Protein AF-A0A7D5TP53-F1 (afdb_monomer)

Organism: NCBI:txid869889

Structure (mmCIF, N/CA/C/O backbone):
data_AF-A0A7D5TP53-F1
#
_entry.id   AF-A0A7D5TP53-F1
#
loop_
_atom_site.group_PDB
_atom_site.id
_atom_site.type_symbol
_atom_site.label_atom_id
_atom_site.label_alt_id
_atom_site.label_comp_id
_atom_site.label_asym_id
_atom_site.label_entity_id
_atom_site.label_seq_id
_atom_site.pdbx_PDB_ins_code
_atom_site.Cartn_x
_atom_site.Cartn_y
_atom_site.Cartn_z
_atom_site.occupancy
_atom_site.B_iso_or_equiv
_atom_site.auth_seq_id
_atom_site.auth_comp_id
_atom_site.auth_asym_id
_atom_site.auth_atom_id
_atom_site.pdbx_PDB_model_num
ATOM 1 N N . MET A 1 1 ? 7.558 -11.720 -27.224 1.00 46.50 1 MET A N 1
ATOM 2 C CA . MET A 1 1 ? 7.543 -11.187 -25.844 1.00 46.50 1 MET A CA 1
ATOM 3 C C . MET A 1 1 ? 6.302 -10.328 -25.683 1.00 46.50 1 MET A C 1
ATOM 5 O O . MET A 1 1 ? 6.005 -9.604 -26.629 1.00 46.50 1 MET A O 1
ATOM 9 N N . PRO A 1 2 ? 5.545 -10.432 -24.577 1.00 51.59 2 PRO A N 1
ATOM 10 C CA . PRO A 1 2 ? 4.416 -9.538 -24.347 1.00 51.59 2 PRO A CA 1
ATOM 11 C C . PRO A 1 2 ? 4.926 -8.094 -24.283 1.00 51.59 2 PRO A C 1
ATOM 13 O O . PRO A 1 2 ? 5.892 -7.794 -23.584 1.00 51.59 2 PRO A O 1
ATOM 16 N N . SER A 1 3 ? 4.316 -7.222 -25.076 1.00 60.84 3 SER A N 1
ATOM 17 C CA . SER A 1 3 ? 4.648 -5.805 -25.156 1.00 60.84 3 SER A CA 1
ATOM 18 C C . SER A 1 3 ? 4.187 -5.104 -23.882 1.00 60.84 3 SER A C 1
ATOM 20 O O . SER A 1 3 ? 2.993 -5.042 -23.592 1.00 60.84 3 SER A O 1
A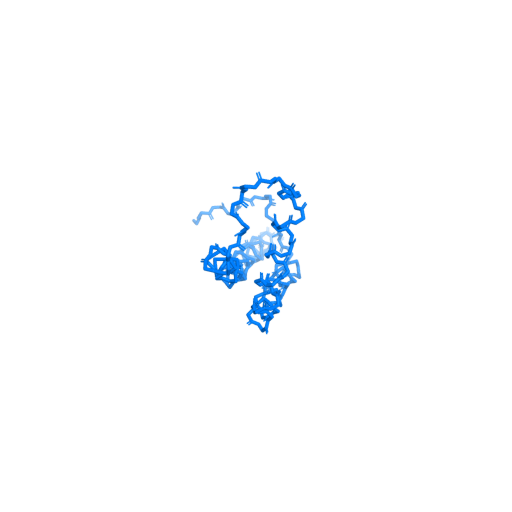TOM 22 N N . ILE A 1 4 ? 5.140 -4.573 -23.116 1.00 65.19 4 ILE A N 1
ATOM 23 C CA . ILE A 1 4 ? 4.839 -3.734 -21.955 1.00 65.19 4 ILE A CA 1
ATOM 24 C C . ILE A 1 4 ? 4.112 -2.475 -22.461 1.00 65.19 4 ILE A C 1
ATOM 26 O O . ILE A 1 4 ? 4.566 -1.854 -23.429 1.00 65.19 4 ILE A O 1
ATOM 30 N N . PRO A 1 5 ? 2.954 -2.115 -21.885 1.00 71.00 5 PRO A N 1
ATOM 31 C CA . PRO A 1 5 ? 2.172 -0.983 -22.364 1.00 71.00 5 PRO A CA 1
ATOM 32 C C . PRO A 1 5 ? 2.922 0.343 -22.150 1.00 71.00 5 PRO A C 1
ATOM 34 O O . PRO A 1 5 ? 3.441 0.600 -21.068 1.00 71.00 5 PRO A O 1
ATOM 37 N N . ARG A 1 6 ? 2.924 1.213 -23.172 1.00 67.75 6 ARG A N 1
ATOM 38 C CA . ARG A 1 6 ? 3.683 2.489 -23.224 1.00 67.75 6 ARG A CA 1
ATOM 39 C C . ARG A 1 6 ? 3.290 3.544 -22.179 1.00 67.75 6 ARG A C 1
ATOM 41 O O . ARG A 1 6 ? 3.905 4.597 -22.124 1.00 67.75 6 ARG A O 1
ATOM 48 N N . TRP A 1 7 ? 2.230 3.311 -21.410 1.00 73.25 7 TRP A N 1
ATOM 49 C CA . TRP A 1 7 ? 1.786 4.211 -20.340 1.00 73.25 7 TRP A CA 1
ATOM 50 C C . TRP A 1 7 ? 2.565 4.048 -19.028 1.00 73.25 7 TRP A C 1
ATOM 52 O O . TRP A 1 7 ? 2.393 4.850 -18.114 1.00 73.25 7 TRP A O 1
ATOM 62 N N . LEU A 1 8 ? 3.373 2.992 -18.906 1.00 72.00 8 LEU A N 1
ATOM 63 C CA . LEU A 1 8 ? 4.164 2.745 -17.713 1.00 72.00 8 LEU A CA 1
ATOM 64 C C . LEU A 1 8 ? 5.390 3.661 -17.748 1.00 72.00 8 LEU A C 1
ATOM 66 O O . LEU A 1 8 ? 5.973 3.829 -18.817 1.00 72.00 8 LEU A O 1
ATOM 70 N N . PRO A 1 9 ? 5.789 4.252 -16.610 1.00 79.75 9 PRO A N 1
ATOM 71 C CA . PRO A 1 9 ? 7.055 4.961 -16.530 1.00 79.75 9 PRO A CA 1
ATOM 72 C C . PRO A 1 9 ? 8.198 4.037 -16.954 1.00 79.75 9 PRO A C 1
ATOM 74 O O . PRO A 1 9 ? 8.257 2.889 -16.523 1.00 79.75 9 PRO A O 1
ATOM 77 N N . ASP A 1 10 ? 9.115 4.536 -17.773 1.00 77.19 10 ASP A N 1
ATOM 78 C CA . ASP A 1 10 ? 10.319 3.791 -18.164 1.00 77.19 10 ASP A CA 1
ATOM 79 C C . ASP A 1 10 ? 11.532 4.158 -17.289 1.00 77.19 10 ASP A C 1
ATOM 81 O O . ASP A 1 10 ? 12.622 3.619 -17.467 1.00 77.19 10 ASP A O 1
ATOM 85 N N . ASP A 1 11 ? 11.359 5.099 -16.356 1.00 85.38 11 ASP A N 1
ATOM 86 C CA . ASP A 1 11 ? 12.416 5.603 -15.486 1.00 85.38 11 ASP A CA 1
ATOM 87 C C . ASP A 1 11 ? 12.606 4.704 -14.259 1.00 85.38 11 ASP A C 1
ATOM 89 O O . ASP A 1 11 ? 11.693 4.519 -13.449 1.00 85.38 11 ASP A O 1
ATOM 93 N N . TRP A 1 12 ? 13.812 4.156 -14.114 1.00 89.00 12 TRP A N 1
ATOM 94 C CA . TRP A 1 12 ? 14.179 3.323 -12.974 1.00 89.00 12 TRP A CA 1
ATOM 95 C C . TRP 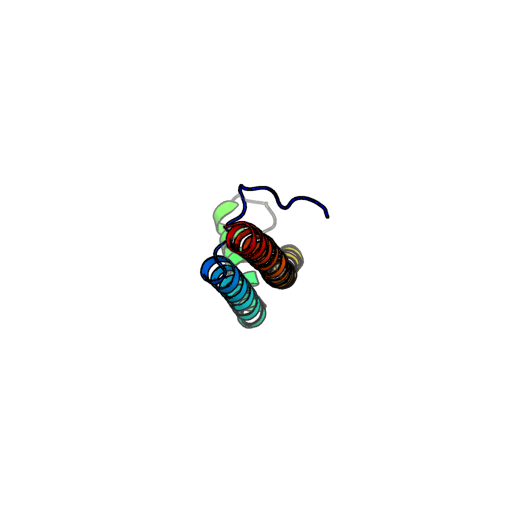A 1 12 ? 14.067 4.072 -11.642 1.00 89.00 12 TRP A C 1
ATOM 97 O O . TRP A 1 12 ? 13.628 3.482 -10.653 1.00 89.00 12 TRP A O 1
ATOM 107 N N . GLU A 1 13 ? 14.407 5.364 -11.607 1.00 91.69 13 GLU A N 1
ATOM 108 C CA . GLU A 1 13 ? 14.381 6.153 -10.371 1.00 91.69 13 GLU A CA 1
ATOM 109 C C . GLU A 1 13 ? 12.963 6.236 -9.799 1.00 91.69 13 GLU A C 1
ATOM 111 O O . GLU A 1 13 ? 12.760 6.067 -8.594 1.00 91.69 13 GLU A O 1
ATOM 116 N N . PHE A 1 14 ? 11.964 6.395 -10.673 1.00 91.44 14 PHE A N 1
ATOM 117 C CA . PHE A 1 14 ? 10.555 6.392 -10.291 1.00 91.44 14 PHE A CA 1
ATOM 118 C C . PHE A 1 14 ? 10.142 5.064 -9.643 1.00 91.44 14 PHE A C 1
ATOM 120 O O . PHE A 1 14 ? 9.561 5.047 -8.554 1.00 91.44 14 PHE A O 1
ATOM 127 N N . TRP A 1 15 ? 10.459 3.938 -10.285 1.00 92.88 15 TRP A N 1
ATOM 128 C CA . TRP A 1 15 ? 10.097 2.611 -9.784 1.00 92.88 15 TRP A CA 1
ATOM 129 C C . TRP A 1 15 ? 10.799 2.259 -8.477 1.00 92.88 15 TRP A C 1
ATOM 131 O O . TRP A 1 15 ? 10.186 1.687 -7.567 1.00 92.88 15 TRP A O 1
ATOM 141 N N . GLN A 1 16 ? 12.073 2.627 -8.360 1.00 93.31 16 GLN A N 1
ATOM 142 C CA . GLN A 1 16 ? 12.839 2.451 -7.138 1.00 93.31 16 GLN A CA 1
ATOM 143 C C . GLN A 1 16 ? 12.259 3.303 -6.003 1.00 93.31 16 GLN A C 1
ATOM 145 O O . GLN A 1 16 ? 12.040 2.782 -4.909 1.00 93.31 16 GLN A O 1
ATOM 150 N N . ALA A 1 17 ? 11.949 4.578 -6.255 1.00 94.88 17 ALA A N 1
ATOM 151 C CA . ALA A 1 17 ? 11.339 5.462 -5.266 1.00 94.88 17 ALA A CA 1
ATOM 152 C C . ALA A 1 17 ? 9.979 4.932 -4.790 1.00 94.88 17 ALA A C 1
ATOM 154 O O . ALA A 1 17 ? 9.733 4.862 -3.586 1.00 94.88 17 ALA A O 1
ATOM 155 N N . ALA A 1 18 ? 9.122 4.487 -5.711 1.00 93.94 18 ALA A N 1
ATOM 156 C CA . ALA A 1 18 ? 7.821 3.915 -5.379 1.00 93.94 18 ALA A CA 1
ATOM 157 C C . ALA A 1 18 ? 7.947 2.612 -4.561 1.00 93.94 18 ALA A C 1
ATOM 159 O O . ALA A 1 18 ? 7.218 2.417 -3.587 1.00 93.94 18 ALA A O 1
ATOM 160 N N . THR A 1 19 ? 8.921 1.758 -4.892 1.00 95.94 19 THR A N 1
ATOM 161 C CA . THR A 1 19 ? 9.242 0.543 -4.122 1.00 95.94 19 THR A CA 1
ATOM 162 C C . THR A 1 19 ? 9.682 0.882 -2.698 1.00 95.94 19 THR A C 1
ATOM 164 O O . THR A 1 19 ? 9.167 0.313 -1.734 1.00 95.94 19 THR A O 1
ATOM 167 N N . LEU A 1 20 ? 10.628 1.815 -2.554 1.00 96.88 20 LEU A N 1
ATOM 168 C CA . LEU A 1 20 ? 11.154 2.234 -1.254 1.00 96.88 20 LEU A CA 1
ATOM 169 C C . LEU A 1 20 ? 10.075 2.893 -0.397 1.00 96.88 20 LEU A C 1
ATOM 171 O O . LEU A 1 20 ? 10.004 2.626 0.800 1.00 96.88 20 LEU A O 1
ATOM 175 N N . LEU A 1 21 ? 9.207 3.702 -1.006 1.00 97.38 21 LEU A N 1
ATOM 176 C CA . LEU A 1 21 ? 8.073 4.310 -0.325 1.00 97.38 21 LEU A CA 1
ATOM 177 C C . LEU A 1 21 ? 7.109 3.241 0.200 1.00 97.38 21 LEU A C 1
ATOM 179 O O . LEU A 1 21 ? 6.762 3.266 1.378 1.00 97.38 21 LEU A O 1
ATOM 183 N N . ALA A 1 22 ? 6.718 2.275 -0.633 1.00 95.75 22 ALA A N 1
ATOM 184 C CA . ALA A 1 22 ? 5.841 1.184 -0.212 1.00 95.75 22 ALA A CA 1
ATOM 185 C C . ALA A 1 22 ? 6.466 0.349 0.921 1.00 95.75 22 ALA A C 1
ATOM 187 O O . ALA A 1 22 ? 5.780 -0.002 1.882 1.00 95.75 22 ALA A O 1
ATOM 188 N N . LEU A 1 23 ? 7.776 0.088 0.858 1.00 96.94 23 LEU A N 1
ATOM 189 C CA . LEU A 1 23 ? 8.498 -0.618 1.915 1.00 96.94 23 LEU A CA 1
ATOM 190 C C . LEU A 1 23 ? 8.560 0.196 3.215 1.00 96.94 23 LEU A C 1
ATOM 192 O O . LEU A 1 23 ? 8.348 -0.353 4.294 1.00 96.94 23 LEU A O 1
ATOM 196 N N . ALA A 1 24 ? 8.812 1.502 3.127 1.00 96.69 24 ALA A N 1
ATOM 197 C CA . ALA A 1 24 ? 8.817 2.393 4.282 1.00 96.69 24 ALA A CA 1
ATOM 198 C C . ALA A 1 24 ? 7.437 2.445 4.951 1.00 96.69 24 ALA A C 1
ATOM 200 O O . ALA A 1 24 ? 7.350 2.361 6.176 1.00 96.69 24 ALA A O 1
ATOM 201 N N . VAL A 1 25 ? 6.360 2.507 4.159 1.00 96.31 25 VAL A N 1
ATOM 202 C CA . VAL A 1 25 ? 4.984 2.441 4.668 1.00 96.31 25 VAL A CA 1
ATOM 203 C C . VAL A 1 25 ? 4.714 1.093 5.333 1.00 96.31 25 VAL A C 1
ATOM 205 O O . VAL A 1 25 ? 4.155 1.072 6.425 1.00 96.31 25 VAL A O 1
ATOM 208 N N . TRP A 1 26 ? 5.155 -0.020 4.741 1.00 97.00 26 TRP A N 1
ATOM 209 C CA . TRP A 1 26 ? 5.022 -1.342 5.358 1.00 97.00 26 TRP A CA 1
ATOM 210 C C . TRP A 1 26 ? 5.727 -1.421 6.718 1.00 97.00 26 TRP A C 1
ATOM 212 O O . TRP A 1 26 ? 5.118 -1.848 7.700 1.00 97.00 26 TRP A O 1
ATOM 222 N N . ILE A 1 27 ? 6.983 -0.965 6.798 1.00 96.62 27 ILE A N 1
ATOM 223 C CA . ILE A 1 27 ? 7.756 -0.942 8.047 1.00 96.62 27 ILE A CA 1
ATOM 224 C C . ILE A 1 27 ? 7.045 -0.077 9.084 1.00 96.62 27 ILE A C 1
ATOM 226 O O . ILE A 1 27 ? 6.817 -0.539 10.199 1.00 96.62 27 ILE A O 1
ATOM 230 N N . LEU A 1 28 ? 6.661 1.149 8.719 1.00 95.12 28 LEU A N 1
ATOM 231 C CA . LEU A 1 28 ? 5.968 2.072 9.614 1.00 95.12 28 LEU A CA 1
ATOM 232 C C . LEU A 1 28 ? 4.652 1.479 10.126 1.00 95.12 28 LEU A C 1
ATOM 234 O O . LEU A 1 28 ? 4.363 1.542 11.320 1.00 95.12 28 LEU A O 1
ATOM 238 N N . ALA A 1 29 ? 3.865 0.879 9.234 1.00 93.38 29 ALA A N 1
ATOM 239 C CA . ALA A 1 29 ? 2.589 0.278 9.580 1.00 93.38 29 ALA A CA 1
ATOM 240 C C . ALA A 1 29 ? 2.767 -0.938 10.499 1.00 93.38 29 ALA A C 1
ATOM 242 O O . ALA A 1 29 ? 2.009 -1.104 11.453 1.00 93.38 29 ALA A O 1
ATOM 243 N N . ARG A 1 30 ? 3.804 -1.754 10.269 1.00 94.06 30 ARG A N 1
ATOM 244 C CA . ARG A 1 30 ? 4.112 -2.915 11.110 1.00 94.06 30 ARG A CA 1
ATOM 245 C C . ARG A 1 30 ? 4.628 -2.515 12.490 1.00 94.06 30 ARG A C 1
ATOM 247 O O . ARG A 1 30 ? 4.239 -3.131 13.477 1.00 94.06 30 ARG A O 1
ATOM 254 N N . THR A 1 31 ? 5.486 -1.500 12.581 1.00 95.50 31 THR A N 1
ATOM 255 C CA . THR A 1 31 ? 6.028 -1.026 13.867 1.00 95.50 31 THR A CA 1
ATOM 256 C C . THR A 1 31 ? 5.006 -0.237 14.680 1.00 95.50 31 THR A C 1
ATOM 258 O O . THR A 1 31 ? 5.094 -0.207 15.905 1.00 95.50 31 THR A O 1
ATOM 261 N N . SER A 1 32 ? 4.016 0.361 14.017 1.00 94.38 32 SER A N 1
ATOM 262 C CA . SER A 1 32 ? 3.007 1.229 14.635 1.00 94.38 32 SER A CA 1
ATOM 263 C C . SER A 1 32 ? 1.617 0.587 14.691 1.00 94.38 32 SER A C 1
ATOM 265 O O . SER A 1 32 ? 0.621 1.294 14.814 1.00 94.38 32 SER A O 1
ATOM 267 N N . GLU A 1 33 ? 1.524 -0.742 14.611 1.00 91.75 33 GLU A N 1
ATOM 268 C CA . GLU A 1 33 ? 0.260 -1.482 14.479 1.00 91.75 33 GLU A CA 1
ATOM 269 C C . GLU A 1 33 ? -0.748 -1.157 15.599 1.00 91.75 33 GLU A C 1
ATOM 271 O O . GLU A 1 33 ? -1.900 -0.824 15.325 1.00 91.75 33 GLU A O 1
ATOM 276 N N . PHE A 1 34 ? -0.311 -1.145 16.862 1.00 91.19 34 PHE A N 1
ATOM 277 C CA . PHE A 1 34 ? -1.178 -0.792 17.997 1.00 91.19 34 PHE A CA 1
ATOM 278 C C . PHE A 1 34 ? -1.659 0.662 17.951 1.00 91.19 34 PHE A C 1
ATOM 280 O O . PHE A 1 34 ? -2.809 0.965 18.289 1.00 91.19 34 PHE A O 1
ATOM 287 N N . TRP A 1 35 ? -0.782 1.570 17.518 1.00 94.69 35 TRP A N 1
ATOM 288 C CA . TRP A 1 35 ? -1.134 2.973 17.347 1.00 94.69 35 TRP A CA 1
ATOM 289 C C . TRP A 1 35 ? -2.156 3.141 16.218 1.00 94.69 35 TRP A C 1
ATOM 291 O O . TRP A 1 35 ? -3.154 3.827 16.411 1.00 94.69 35 TRP A O 1
ATOM 301 N N . LEU A 1 36 ? -1.974 2.444 15.091 1.00 93.44 36 LEU A N 1
ATOM 302 C CA . LEU A 1 36 ? -2.923 2.425 13.976 1.00 93.44 36 LEU A CA 1
ATOM 303 C C . LEU A 1 36 ? -4.296 1.900 14.399 1.00 93.44 36 LEU A C 1
ATOM 305 O O . LEU A 1 36 ? -5.304 2.507 14.045 1.00 93.44 36 LEU A O 1
ATOM 309 N N . MET A 1 37 ? -4.351 0.826 15.191 1.00 93.94 37 MET A N 1
ATOM 310 C CA . MET A 1 37 ? -5.613 0.320 15.743 1.00 93.94 37 MET A CA 1
ATOM 311 C C . MET A 1 37 ? -6.311 1.378 16.606 1.00 93.94 37 MET A C 1
ATOM 313 O O . MET A 1 37 ? -7.499 1.636 16.428 1.00 93.94 37 MET A O 1
ATOM 317 N N . SER A 1 38 ? -5.568 2.042 17.490 1.00 92.19 38 SER A N 1
ATOM 318 C CA . SER A 1 38 ? -6.115 3.065 18.394 1.00 92.19 38 SER A CA 1
ATOM 319 C C . SER A 1 38 ? -6.580 4.317 17.639 1.00 92.19 38 SER A C 1
ATOM 321 O O . SER A 1 38 ? -7.634 4.886 17.935 1.00 92.19 38 SER A O 1
ATOM 323 N N . ALA A 1 39 ? -5.814 4.734 16.629 1.00 93.06 39 ALA A N 1
ATOM 324 C CA . ALA A 1 39 ? -6.139 5.859 15.764 1.00 93.06 39 ALA A CA 1
ATOM 325 C C . ALA A 1 39 ? -7.386 5.567 14.920 1.00 93.06 39 ALA A C 1
ATOM 327 O O . ALA A 1 39 ? -8.310 6.378 14.898 1.00 93.06 39 ALA A O 1
ATOM 328 N N . LEU A 1 40 ? -7.455 4.394 14.281 1.00 92.06 40 LEU A N 1
ATOM 329 C CA . LEU A 1 40 ? -8.598 3.996 13.462 1.00 92.06 40 LEU A CA 1
ATOM 330 C C . LEU A 1 40 ? -9.865 3.813 14.305 1.00 92.06 40 LEU A C 1
ATOM 332 O O . LEU A 1 40 ? -10.943 4.217 13.878 1.00 92.06 40 LEU A O 1
ATOM 336 N N . GLN A 1 41 ? -9.738 3.282 15.521 1.00 91.50 41 GLN A N 1
ATOM 337 C CA . GLN A 1 41 ? -10.841 3.204 16.474 1.00 91.50 41 GLN A CA 1
ATOM 338 C C . GLN A 1 41 ? -11.360 4.598 16.852 1.00 91.50 41 GLN A C 1
ATOM 340 O O . GLN A 1 41 ? -12.559 4.852 16.769 1.00 91.50 41 GLN A O 1
ATOM 345 N N . SER A 1 42 ? -10.460 5.520 17.203 1.00 89.62 42 SER A N 1
ATOM 346 C CA . SER A 1 42 ? -10.823 6.901 17.548 1.00 89.62 42 SER A CA 1
ATOM 347 C C . SER A 1 42 ? -11.516 7.615 16.384 1.00 89.62 42 SER A C 1
ATOM 349 O O . SER A 1 42 ? -12.479 8.355 16.582 1.00 89.62 42 SER A O 1
ATOM 351 N N . LEU A 1 43 ? -11.055 7.361 15.159 1.00 89.50 43 LEU A N 1
ATOM 352 C CA . LEU A 1 43 ? -11.626 7.912 13.934 1.00 89.50 43 LEU A CA 1
ATOM 353 C C . LEU A 1 43 ? -12.999 7.290 13.626 1.00 89.50 43 LEU A C 1
ATOM 355 O O . LEU A 1 43 ? -13.930 7.994 13.246 1.00 89.50 43 LEU A O 1
ATOM 359 N N . ALA A 1 44 ? -13.175 5.989 13.868 1.00 87.62 44 ALA A N 1
ATOM 360 C CA . ALA A 1 44 ? -14.476 5.332 13.760 1.00 87.62 44 ALA A CA 1
ATOM 361 C C . ALA A 1 44 ? -15.487 5.902 14.769 1.00 87.62 44 ALA A C 1
ATOM 363 O O . ALA A 1 44 ? -16.651 6.108 14.417 1.00 87.62 44 ALA A O 1
ATOM 364 N N . TRP A 1 45 ? -15.045 6.193 15.997 1.00 87.56 45 TRP A N 1
ATOM 365 C CA . TRP A 1 45 ? -15.871 6.820 17.031 1.00 87.56 45 TRP A CA 1
ATOM 366 C C . TRP A 1 45 ? -16.236 8.266 16.693 1.00 87.56 45 TRP A C 1
ATOM 368 O O . TRP A 1 45 ? -17.379 8.664 16.910 1.00 87.56 45 TRP A O 1
ATOM 378 N N . SER A 1 46 ? -15.305 9.046 16.136 1.00 85.12 46 SER A N 1
ATOM 379 C CA . SER A 1 46 ? -15.592 10.427 15.734 1.00 85.12 46 SER A CA 1
ATOM 380 C C . SER A 1 46 ? -16.568 10.490 14.556 1.00 85.12 46 SER A C 1
ATOM 382 O O . SER A 1 46 ? -17.467 11.328 14.562 1.00 85.12 46 SER A O 1
ATOM 384 N N . LEU A 1 47 ? -16.445 9.574 13.589 1.00 81.81 47 LEU A N 1
ATOM 385 C CA . LEU A 1 47 ? -17.330 9.490 12.424 1.00 81.81 47 LEU A CA 1
ATOM 386 C C . LEU A 1 47 ? -18.736 8.992 12.762 1.00 81.81 47 LEU A C 1
ATOM 388 O O . LEU A 1 47 ? -19.702 9.481 12.183 1.00 81.81 47 LEU A O 1
ATOM 392 N N . HIS A 1 48 ? -18.867 8.034 13.683 1.00 73.25 48 HIS A N 1
ATOM 393 C CA . HIS A 1 48 ? -20.188 7.560 14.108 1.00 73.25 48 HIS A CA 1
ATOM 394 C C . HIS A 1 48 ? -20.961 8.609 14.910 1.00 73.25 48 HIS A C 1
ATOM 396 O O . HIS A 1 48 ? -22.180 8.505 15.013 1.00 73.25 48 HIS A O 1
ATOM 402 N N . GLY A 1 49 ? -20.284 9.626 15.452 1.00 65.12 49 GLY A N 1
ATOM 403 C CA . GLY A 1 49 ? -20.890 10.594 16.355 1.00 65.12 49 GLY A CA 1
ATOM 404 C C . GLY A 1 49 ? -21.397 9.941 17.644 1.00 65.12 49 GLY A C 1
ATOM 405 O O . GLY A 1 49 ? -21.438 8.721 17.805 1.00 65.12 49 GLY A O 1
ATOM 406 N N . THR A 1 50 ? -21.818 10.759 18.602 1.00 58.66 50 THR A N 1
ATOM 407 C CA . THR A 1 50 ? -22.515 10.299 19.810 1.00 58.66 50 THR A CA 1
ATOM 408 C C . THR A 1 50 ? -23.948 9.882 19.470 1.00 58.66 50 THR A C 1
ATOM 410 O O . THR A 1 50 ? -24.894 10.455 20.005 1.00 58.66 50 THR A O 1
ATOM 413 N N . VAL A 1 51 ? -24.143 8.948 18.534 1.00 58.69 51 VAL A N 1
ATOM 414 C CA . VAL A 1 51 ? -25.468 8.379 18.265 1.00 58.69 51 VAL A CA 1
ATOM 415 C C . VAL A 1 51 ? -25.826 7.492 19.461 1.00 58.69 51 VAL A C 1
ATOM 417 O O . VAL A 1 51 ? -25.170 6.467 19.677 1.00 58.69 51 VAL A O 1
ATOM 420 N N . PRO A 1 52 ? -26.826 7.871 20.278 1.00 58.84 52 PRO A N 1
ATOM 421 C CA . PRO A 1 52 ? -27.173 7.108 21.467 1.00 58.84 52 PRO A CA 1
ATOM 422 C C . PRO A 1 52 ? -27.636 5.705 21.061 1.00 58.84 52 PRO A C 1
ATOM 424 O O . PRO A 1 52 ? -28.547 5.562 20.250 1.00 58.84 52 PRO A O 1
ATOM 427 N N . GLY A 1 53 ? -27.010 4.671 21.627 1.00 66.56 53 GLY A N 1
ATOM 428 C CA . GLY A 1 53 ? -27.407 3.273 21.426 1.00 66.56 53 GLY A CA 1
ATOM 429 C C . GLY A 1 53 ? -26.676 2.508 20.317 1.00 66.56 53 GLY A C 1
ATOM 430 O O . GLY A 1 53 ? -26.942 1.319 20.163 1.00 66.56 53 GLY A O 1
ATOM 431 N N . VAL A 1 54 ? -25.739 3.123 19.580 1.00 65.12 54 VAL A N 1
ATOM 432 C CA . VAL A 1 54 ? -24.885 2.383 18.630 1.00 65.12 54 VAL A CA 1
ATOM 433 C C . VAL A 1 54 ? -23.659 1.820 19.363 1.00 65.12 54 VAL A C 1
ATOM 435 O O . VAL A 1 54 ? -22.952 2.585 20.024 1.00 65.12 54 VAL A O 1
ATOM 438 N N . PRO A 1 55 ? -23.370 0.506 19.262 1.00 69.44 55 PRO A N 1
ATOM 439 C CA . PRO A 1 55 ? -22.148 -0.065 19.814 1.00 69.44 55 PRO A CA 1
ATOM 440 C C . PRO A 1 55 ? -20.923 0.607 19.188 1.00 69.44 55 PRO A C 1
ATOM 442 O O . PRO A 1 55 ? -20.764 0.611 17.968 1.00 69.44 55 PRO A O 1
ATOM 445 N N . GLN A 1 56 ? -20.057 1.179 20.021 1.00 78.88 56 GLN A N 1
ATOM 446 C CA . GLN A 1 56 ? -18.793 1.738 19.556 1.00 78.88 56 GLN A CA 1
ATOM 447 C C . GLN A 1 56 ? -17.894 0.637 18.982 1.00 78.88 56 GLN A C 1
ATOM 449 O O . GLN A 1 56 ? -17.859 -0.478 19.505 1.00 78.88 56 GLN A O 1
ATOM 454 N N . ALA A 1 57 ? -17.150 0.964 17.920 1.00 82.25 57 ALA A N 1
ATOM 455 C CA . ALA A 1 57 ? -16.250 0.014 17.276 1.00 82.25 57 ALA A CA 1
ATOM 456 C C . ALA A 1 57 ? -15.237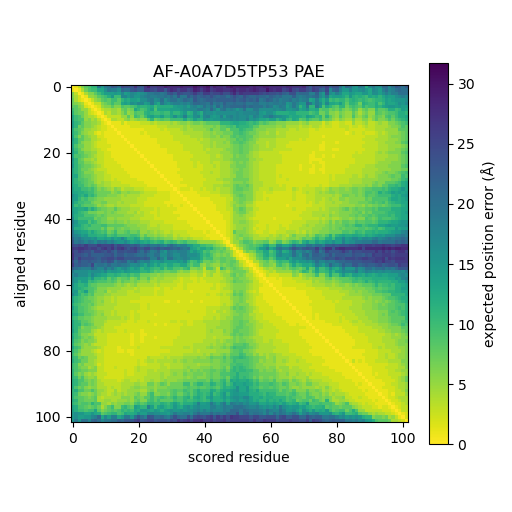 -0.547 18.287 1.00 82.25 57 ALA A C 1
ATOM 458 O O . ALA A 1 57 ? -14.503 0.216 18.931 1.00 82.25 57 ALA A O 1
ATOM 459 N N . SER A 1 58 ? -15.209 -1.872 18.438 1.00 87.19 58 SER A N 1
ATOM 460 C CA . SER A 1 58 ? -14.265 -2.556 19.325 1.00 87.19 58 SER A CA 1
ATOM 461 C C . SER A 1 58 ? -12.927 -2.791 18.624 1.00 87.19 58 SER A C 1
ATOM 463 O O . SER A 1 58 ? -12.849 -2.846 17.396 1.00 87.19 58 SER A O 1
ATOM 465 N N . LEU A 1 59 ? -11.856 -2.991 19.398 1.00 87.12 59 LEU A N 1
ATOM 466 C CA . LEU A 1 59 ? -10.549 -3.341 18.829 1.00 87.12 59 LEU A CA 1
ATOM 467 C C . LEU A 1 59 ? -10.592 -4.647 18.023 1.00 87.12 59 LEU A C 1
ATOM 469 O O . LEU A 1 59 ? -9.860 -4.776 17.048 1.00 87.12 59 LEU A O 1
ATOM 473 N N . ASP A 1 60 ? -11.483 -5.579 18.365 1.00 90.88 60 ASP A N 1
ATOM 474 C CA . ASP A 1 60 ? -11.674 -6.823 17.610 1.00 90.88 60 ASP A CA 1
ATOM 475 C C . ASP A 1 60 ? -12.193 -6.573 16.193 1.00 90.88 60 ASP A C 1
ATOM 477 O O . ASP A 1 60 ? -11.809 -7.280 15.267 1.00 90.88 60 ASP A O 1
ATOM 481 N N . GLN A 1 61 ? -13.027 -5.546 16.015 1.00 90.12 61 GLN A N 1
ATOM 482 C CA . GLN A 1 61 ? -13.542 -5.143 14.706 1.00 90.12 61 GLN A CA 1
ATOM 483 C C . GLN A 1 61 ? -12.508 -4.346 13.901 1.00 90.12 61 GLN A C 1
ATOM 485 O O . GLN A 1 61 ? -12.464 -4.446 12.677 1.00 90.12 61 GLN A O 1
ATOM 490 N N . ILE A 1 62 ? -11.664 -3.567 14.581 1.00 91.38 62 ILE A N 1
ATOM 491 C CA . ILE A 1 62 ? -10.643 -2.714 13.957 1.00 91.38 62 ILE A CA 1
ATOM 492 C C . ILE A 1 62 ? -9.409 -3.518 13.537 1.00 91.38 62 ILE A C 1
ATOM 494 O O . ILE A 1 62 ? -8.835 -3.275 12.475 1.00 91.38 62 ILE A O 1
ATOM 498 N N . ARG A 1 63 ? -9.017 -4.502 14.349 1.00 93.00 63 ARG A N 1
ATOM 499 C CA . ARG A 1 63 ? -7.848 -5.356 14.135 1.00 93.00 63 ARG A CA 1
ATOM 500 C C . ARG A 1 63 ? -7.739 -5.937 12.719 1.00 93.00 63 ARG A C 1
ATOM 502 O O . ARG A 1 63 ? -6.712 -5.677 12.098 1.00 93.00 63 ARG A O 1
ATOM 509 N N . PRO A 1 64 ? -8.745 -6.637 12.159 1.00 95.44 64 PRO A N 1
ATOM 510 C CA . PRO A 1 64 ? -8.615 -7.224 10.825 1.00 95.44 64 PRO A CA 1
ATOM 511 C C . PRO A 1 64 ? -8.423 -6.167 9.730 1.00 95.44 64 PRO A C 1
ATOM 513 O O . PRO A 1 64 ? -7.727 -6.417 8.751 1.00 95.44 64 PRO A O 1
ATOM 516 N N . VAL A 1 65 ? -8.989 -4.965 9.891 1.00 93.81 65 VAL A N 1
ATOM 517 C CA . VAL A 1 65 ? -8.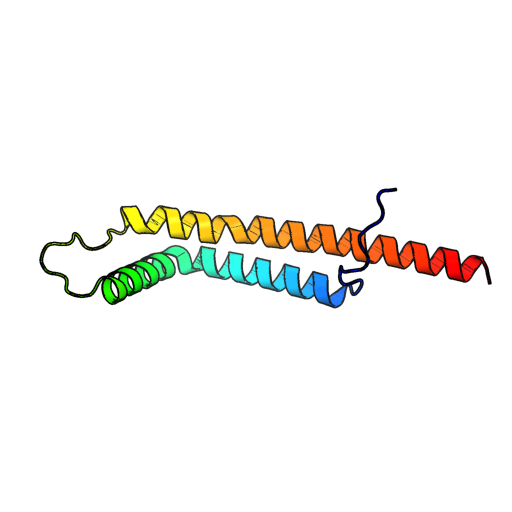803 -3.865 8.931 1.00 93.81 65 VAL A CA 1
ATOM 518 C C . VAL A 1 65 ? -7.354 -3.387 8.937 1.00 93.81 65 VAL A C 1
ATOM 520 O O . VAL A 1 65 ? -6.752 -3.225 7.875 1.00 93.81 65 VAL A O 1
ATOM 523 N N . VAL A 1 66 ? -6.779 -3.195 10.128 1.00 94.19 66 VAL A N 1
ATOM 524 C CA . VAL A 1 66 ? -5.373 -2.801 10.273 1.00 94.19 66 VAL A CA 1
ATOM 525 C C . VAL A 1 66 ? -4.452 -3.907 9.770 1.00 94.19 66 VAL A C 1
ATOM 527 O O . VAL A 1 66 ? -3.542 -3.615 9.005 1.00 94.19 66 VAL A O 1
ATOM 530 N N . GLU A 1 67 ? -4.708 -5.168 10.115 1.00 95.06 67 GLU A N 1
ATOM 531 C CA . GLU A 1 67 ? -3.913 -6.309 9.648 1.00 95.06 67 GLU A CA 1
ATOM 532 C C . GLU A 1 67 ? -3.894 -6.404 8.117 1.00 95.06 67 GLU A C 1
ATOM 534 O O . GLU A 1 67 ? -2.822 -6.548 7.530 1.00 95.06 67 GLU A O 1
ATOM 539 N N . VAL A 1 68 ? -5.046 -6.245 7.453 1.00 95.50 68 VAL A N 1
ATOM 540 C CA . VAL A 1 68 ? -5.131 -6.204 5.983 1.00 95.50 68 VAL A CA 1
ATOM 541 C C . VAL A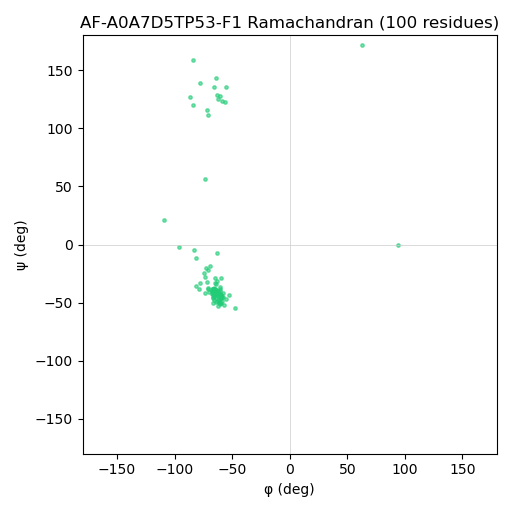 1 68 ? -4.364 -5.009 5.419 1.00 95.50 68 VAL A C 1
ATOM 543 O O . VAL A 1 68 ? -3.602 -5.167 4.463 1.00 95.50 68 VAL A O 1
ATOM 546 N N . PHE A 1 69 ? -4.516 -3.828 6.025 1.00 92.94 69 PHE A N 1
ATOM 547 C CA . PHE A 1 69 ? -3.781 -2.630 5.626 1.00 92.94 69 PHE A CA 1
ATOM 548 C C . PHE A 1 69 ? -2.265 -2.817 5.754 1.00 92.94 69 PHE A C 1
ATOM 550 O O . PHE A 1 69 ? -1.525 -2.443 4.852 1.00 92.94 69 PHE A O 1
ATOM 557 N N . VAL A 1 70 ? -1.770 -3.429 6.832 1.00 93.75 70 VAL A N 1
ATOM 558 C CA . VAL A 1 70 ? -0.339 -3.726 6.966 1.00 93.75 70 VAL A CA 1
ATOM 559 C C . VAL A 1 70 ? 0.086 -4.773 5.934 1.00 93.75 70 VAL A C 1
ATOM 561 O O . VAL A 1 70 ? 1.108 -4.606 5.268 1.00 93.75 70 VAL A O 1
ATOM 564 N N . ALA A 1 71 ? -0.695 -5.839 5.765 1.00 94.88 71 ALA A N 1
ATOM 565 C CA . ALA A 1 71 ? -0.351 -6.959 4.897 1.00 94.88 71 ALA A CA 1
ATOM 566 C C . ALA A 1 71 ? -0.273 -6.584 3.410 1.00 94.88 71 ALA A C 1
ATOM 568 O O . ALA A 1 71 ? 0.502 -7.202 2.685 1.00 94.88 71 ALA A O 1
ATOM 569 N N . MET A 1 72 ? -1.023 -5.577 2.944 1.00 96.69 72 MET A N 1
ATOM 570 C CA . MET A 1 72 ? -1.031 -5.189 1.526 1.00 96.69 72 MET A CA 1
ATOM 571 C C . MET A 1 72 ? 0.239 -4.460 1.063 1.00 96.69 72 MET A C 1
ATOM 573 O O . MET A 1 72 ? 0.598 -4.560 -0.111 1.00 96.69 72 MET A O 1
ATOM 577 N N . TRP A 1 73 ? 0.949 -3.751 1.946 1.00 94.62 73 TRP A N 1
ATOM 578 C CA . TRP A 1 73 ? 2.060 -2.888 1.521 1.00 94.62 73 TRP A CA 1
ATOM 579 C C . TRP A 1 73 ? 3.303 -3.650 1.064 1.00 94.62 73 TRP A C 1
ATOM 581 O O . TRP A 1 73 ? 3.982 -3.204 0.140 1.00 94.62 73 TRP A O 1
ATOM 591 N N . LEU A 1 74 ? 3.584 -4.818 1.646 1.00 93.00 74 LEU A N 1
ATOM 592 C CA . LEU A 1 74 ? 4.712 -5.645 1.214 1.00 93.00 74 LEU A CA 1
ATOM 593 C C . LEU A 1 74 ? 4.511 -6.199 -0.214 1.00 93.00 74 LEU A C 1
ATOM 595 O O . LEU A 1 74 ? 5.399 -5.997 -1.044 1.00 93.00 74 LEU A O 1
ATOM 599 N N . PRO A 1 75 ? 3.363 -6.819 -0.561 1.00 96.81 75 PRO A N 1
ATOM 600 C CA . PRO A 1 75 ? 3.029 -7.145 -1.944 1.00 96.81 75 PRO A CA 1
ATOM 601 C C . PRO A 1 75 ? 3.120 -5.945 -2.888 1.00 96.81 75 PRO A C 1
ATOM 603 O O . PRO A 1 75 ? 3.701 -6.074 -3.959 1.00 96.81 75 PRO A O 1
ATOM 606 N N . VAL A 1 76 ? 2.613 -4.770 -2.490 1.00 96.06 76 VAL A N 1
ATOM 607 C CA . VAL A 1 76 ? 2.710 -3.547 -3.307 1.00 96.06 76 VAL A CA 1
ATOM 608 C C . VAL A 1 76 ? 4.169 -3.179 -3.582 1.00 96.06 76 VAL A C 1
ATOM 610 O O . VAL A 1 76 ? 4.510 -2.901 -4.732 1.00 96.06 76 VAL A O 1
ATOM 613 N N . ALA A 1 77 ? 5.044 -3.226 -2.574 1.00 94.62 77 ALA A N 1
ATOM 614 C CA . ALA A 1 77 ? 6.470 -2.952 -2.747 1.00 94.62 77 ALA A CA 1
ATOM 615 C C . ALA A 1 77 ? 7.119 -3.936 -3.733 1.00 94.62 77 ALA A C 1
ATOM 617 O O . ALA A 1 77 ? 7.796 -3.518 -4.671 1.00 94.62 77 ALA A O 1
ATOM 618 N N . LEU A 1 78 ? 6.854 -5.236 -3.573 1.00 96.12 78 LEU A N 1
ATOM 619 C CA . LEU A 1 78 ? 7.380 -6.272 -4.462 1.00 96.12 78 LEU A CA 1
ATOM 620 C C . LEU A 1 78 ? 6.872 -6.103 -5.898 1.00 96.12 78 LEU A C 1
ATOM 622 O O . LEU A 1 78 ? 7.663 -6.120 -6.838 1.00 96.12 78 LEU A O 1
ATOM 626 N N . CYS A 1 79 ? 5.567 -5.901 -6.085 1.00 95.06 79 CYS A N 1
ATOM 627 C CA . CYS A 1 79 ? 4.979 -5.685 -7.404 1.00 95.06 79 CYS A CA 1
ATOM 628 C C . CYS A 1 79 ? 5.565 -4.448 -8.087 1.00 95.06 79 CYS A C 1
ATOM 630 O O . CYS A 1 79 ? 5.911 -4.515 -9.263 1.00 95.06 79 CYS A O 1
ATOM 632 N N . THR A 1 80 ? 5.718 -3.346 -7.352 1.00 92.31 80 THR A N 1
ATOM 633 C CA . THR A 1 80 ? 6.305 -2.105 -7.876 1.00 92.31 80 THR A CA 1
ATOM 634 C C . THR A 1 80 ? 7.745 -2.329 -8.332 1.00 92.31 80 THR A C 1
ATOM 636 O O . THR A 1 80 ? 8.111 -1.917 -9.431 1.00 92.31 80 THR A O 1
ATOM 639 N N . PHE A 1 81 ? 8.533 -3.063 -7.544 1.00 93.81 81 PHE A N 1
ATOM 640 C CA . PHE A 1 81 ? 9.904 -3.412 -7.899 1.00 93.81 81 PHE A CA 1
ATOM 641 C C . PHE A 1 81 ? 9.975 -4.260 -9.170 1.00 93.81 81 PHE A C 1
ATOM 643 O O . PHE A 1 81 ? 10.691 -3.914 -10.106 1.00 93.81 81 PHE A O 1
ATOM 650 N N . PHE A 1 82 ? 9.221 -5.364 -9.226 1.00 93.75 82 PHE A N 1
ATOM 651 C CA . PHE A 1 82 ? 9.273 -6.282 -10.365 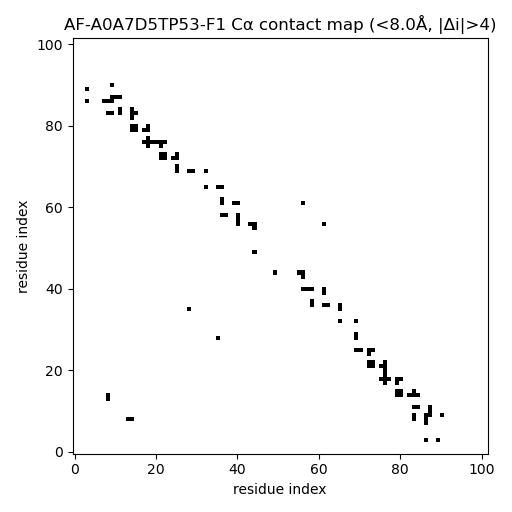1.00 93.75 82 PHE A CA 1
ATOM 652 C C . PHE A 1 82 ? 8.749 -5.638 -11.648 1.00 93.75 82 PHE A C 1
ATOM 654 O O . PHE A 1 82 ? 9.376 -5.780 -12.696 1.00 93.75 82 PHE A O 1
ATOM 661 N N . LEU A 1 83 ? 7.634 -4.906 -11.580 1.00 91.56 83 LEU A N 1
ATOM 662 C CA . LEU A 1 83 ? 7.103 -4.189 -12.740 1.00 91.56 83 LEU A CA 1
ATOM 663 C C . LEU A 1 83 ? 8.101 -3.154 -13.252 1.00 91.56 83 LEU A C 1
ATOM 665 O O . LEU A 1 83 ? 8.348 -3.101 -14.455 1.00 91.56 83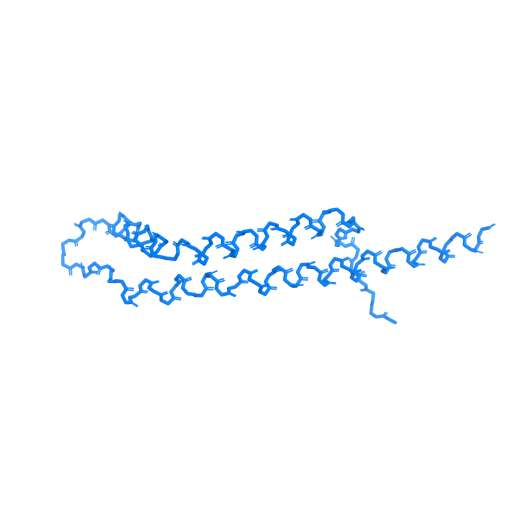 LEU A O 1
ATOM 669 N N . GLY A 1 84 ? 8.721 -2.396 -12.348 1.00 90.00 84 GLY A N 1
ATOM 670 C CA . GLY A 1 84 ? 9.741 -1.425 -12.710 1.00 90.00 84 GLY A CA 1
ATOM 671 C C . GLY A 1 84 ? 10.987 -2.034 -13.320 1.00 90.00 84 GLY A C 1
ATOM 672 O O . GLY A 1 84 ? 11.475 -1.550 -14.338 1.00 90.00 84 GLY A O 1
ATOM 673 N N . PHE A 1 85 ? 11.456 -3.142 -12.749 1.00 90.75 85 PHE A N 1
ATOM 674 C CA . PHE A 1 85 ? 12.575 -3.904 -13.284 1.00 90.75 85 PHE A CA 1
ATOM 675 C C . PHE A 1 85 ? 12.294 -4.342 -14.726 1.00 90.75 85 PHE A C 1
ATOM 677 O O . PHE A 1 85 ? 13.074 -4.048 -15.631 1.00 90.75 85 PHE A O 1
ATOM 684 N N . PHE A 1 86 ? 11.150 -4.984 -14.976 1.00 90.50 86 PHE A N 1
ATOM 685 C CA . PHE A 1 86 ? 10.810 -5.439 -16.324 1.00 90.50 86 PHE A CA 1
ATOM 686 C C . PHE A 1 86 ? 10.576 -4.284 -17.3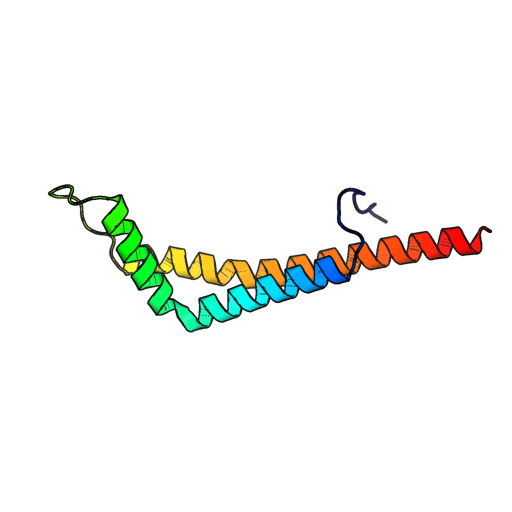04 1.00 90.50 86 PHE A C 1
ATOM 688 O O . PHE A 1 86 ? 11.037 -4.370 -18.442 1.00 90.50 86 PHE A O 1
ATOM 695 N N . ALA A 1 87 ? 9.901 -3.209 -16.882 1.00 87.44 87 ALA A N 1
ATOM 696 C CA . ALA A 1 87 ? 9.655 -2.033 -17.717 1.00 87.44 87 ALA A CA 1
ATOM 697 C C . ALA A 1 87 ? 10.969 -1.373 -18.160 1.00 87.44 87 ALA A C 1
ATOM 699 O O . ALA A 1 87 ? 11.208 -1.207 -19.359 1.00 87.44 87 ALA A O 1
ATOM 700 N N . PHE A 1 88 ? 11.860 -1.103 -17.204 1.00 87.44 88 PHE A N 1
ATOM 701 C CA . PHE A 1 88 ? 13.160 -0.491 -17.460 1.00 87.44 88 PHE A CA 1
ATOM 702 C C . PHE A 1 88 ? 14.038 -1.345 -18.385 1.00 87.44 88 PHE A C 1
ATOM 704 O O . PHE A 1 88 ? 14.643 -0.831 -19.331 1.00 87.44 88 PHE A O 1
ATOM 711 N N . HIS A 1 89 ? 14.094 -2.660 -18.151 1.00 86.81 89 HIS A N 1
ATOM 712 C CA . HIS A 1 89 ? 14.893 -3.563 -18.980 1.00 86.81 89 HIS A CA 1
ATOM 713 C C . HIS A 1 89 ? 14.337 -3.693 -20.401 1.00 86.81 89 HIS A C 1
ATOM 715 O O . HIS A 1 89 ? 15.099 -3.597 -21.361 1.00 86.81 89 HIS A O 1
ATOM 721 N N . ALA A 1 90 ? 13.018 -3.815 -20.561 1.00 87.31 90 ALA A N 1
ATOM 722 C CA . ALA A 1 90 ? 12.404 -3.893 -21.883 1.00 87.31 90 ALA A CA 1
ATOM 723 C C . ALA A 1 90 ? 12.581 -2.606 -22.704 1.00 87.31 90 ALA A C 1
ATOM 725 O O . ALA A 1 90 ? 12.649 -2.663 -23.932 1.00 87.31 90 ALA A O 1
ATOM 726 N N . GLU A 1 91 ? 12.606 -1.435 -22.063 1.00 86.12 91 GLU A N 1
ATOM 727 C CA . GLU A 1 91 ? 12.921 -0.172 -22.737 1.00 86.12 91 GLU A CA 1
ATOM 728 C C . GLU A 1 91 ? 14.416 -0.067 -23.070 1.00 86.12 91 GLU A C 1
ATOM 730 O O . GLU A 1 91 ? 14.779 0.321 -24.180 1.00 86.12 91 GLU A O 1
ATOM 735 N N . SER A 1 92 ? 15.292 -0.479 -22.154 1.00 84.44 92 SER A N 1
ATOM 736 C CA . SER A 1 92 ? 16.741 -0.494 -22.385 1.00 84.44 92 SER A CA 1
ATOM 737 C C . SER A 1 92 ? 17.127 -1.383 -23.570 1.00 84.44 92 SER A C 1
ATOM 739 O O . SER A 1 92 ? 17.921 -0.969 -24.416 1.00 84.44 92 SER A O 1
ATOM 741 N N . ASP A 1 93 ? 16.531 -2.571 -23.676 1.00 87.69 93 ASP A N 1
ATOM 742 C CA . ASP A 1 93 ? 16.765 -3.491 -24.792 1.00 87.69 93 ASP A CA 1
ATOM 743 C C . ASP A 1 93 ? 16.235 -2.923 -26.117 1.00 87.69 93 ASP A C 1
ATOM 745 O O . ASP A 1 93 ? 16.912 -3.017 -27.143 1.00 87.69 93 ASP A O 1
ATOM 749 N N . ARG A 1 94 ? 15.078 -2.242 -26.100 1.00 85.06 94 ARG A N 1
ATOM 750 C CA . ARG A 1 94 ? 14.549 -1.526 -27.275 1.00 85.06 94 ARG A CA 1
ATOM 751 C C . ARG A 1 94 ? 15.488 -0.414 -27.747 1.00 85.06 94 ARG A C 1
ATOM 753 O O . ARG A 1 94 ? 15.709 -0.280 -28.949 1.00 85.06 94 ARG A O 1
ATOM 760 N N . ARG A 1 95 ? 16.067 0.36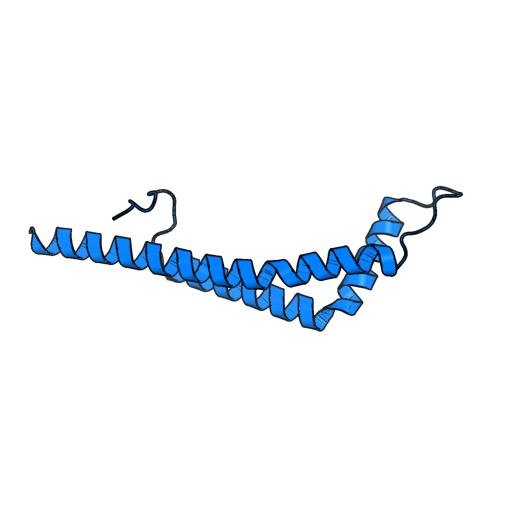3 -26.826 1.00 85.12 95 ARG A N 1
ATOM 761 C CA . ARG A 1 95 ? 17.026 1.433 -27.158 1.00 85.12 95 ARG A CA 1
ATOM 762 C C . ARG A 1 95 ? 18.331 0.893 -27.732 1.00 85.12 95 ARG A C 1
ATOM 764 O O . ARG A 1 95 ? 18.867 1.504 -28.648 1.00 85.12 95 ARG A O 1
ATOM 771 N N . ARG A 1 96 ? 18.821 -0.240 -27.219 1.00 85.44 96 ARG A N 1
ATOM 772 C CA . ARG A 1 96 ? 20.010 -0.923 -27.754 1.00 85.44 96 ARG A CA 1
ATOM 773 C C . ARG A 1 96 ? 19.775 -1.414 -29.179 1.00 85.44 96 ARG A C 1
ATOM 775 O O . ARG A 1 96 ? 20.548 -1.064 -30.058 1.00 85.44 96 ARG A O 1
ATOM 782 N N . ALA A 1 97 ? 18.662 -2.106 -29.424 1.00 87.25 97 ALA A N 1
ATOM 783 C CA . ALA A 1 97 ? 18.309 -2.569 -30.766 1.00 87.25 97 ALA A CA 1
ATOM 784 C C . ALA A 1 97 ? 18.205 -1.410 -31.779 1.00 87.25 97 ALA A C 1
ATOM 786 O O . ALA A 1 97 ? 18.729 -1.505 -32.882 1.00 87.25 97 ALA A O 1
ATOM 787 N N . ALA A 1 98 ? 17.599 -0.284 -31.387 1.00 86.19 98 ALA A N 1
ATOM 788 C CA . ALA A 1 98 ? 17.497 0.900 -32.244 1.00 86.19 98 ALA A CA 1
ATOM 789 C C . ALA A 1 98 ? 18.834 1.639 -32.462 1.00 86.19 98 ALA A C 1
ATOM 791 O O . ALA A 1 98 ? 18.954 2.413 -33.413 1.00 86.19 98 ALA A O 1
ATOM 792 N N . ALA A 1 99 ? 19.810 1.459 -31.567 1.00 85.00 99 ALA A N 1
ATOM 793 C CA . ALA A 1 99 ? 21.155 2.006 -31.715 1.00 85.00 99 ALA A CA 1
ATOM 794 C C . ALA A 1 99 ? 22.024 1.136 -32.635 1.00 85.00 99 ALA A C 1
ATOM 796 O O . ALA A 1 99 ? 22.788 1.694 -33.411 1.00 85.00 99 ALA A O 1
ATOM 797 N N . ASP A 1 100 ? 21.864 -0.190 -32.590 1.00 79.31 100 ASP A N 1
ATOM 798 C CA . ASP A 1 100 ? 22.593 -1.138 -33.446 1.00 79.31 100 ASP A CA 1
ATOM 799 C C . ASP A 1 100 ? 22.120 -1.114 -34.918 1.00 79.31 100 ASP A C 1
ATOM 801 O O . ASP A 1 100 ? 22.846 -1.545 -35.811 1.00 79.31 100 ASP A O 1
ATOM 805 N N . GLU A 1 101 ? 20.912 -0.606 -35.192 1.00 67.44 101 GLU A N 1
ATOM 806 C CA . GLU A 1 101 ? 20.374 -0.411 -36.552 1.00 67.44 101 GLU A CA 1
ATOM 807 C C . GLU A 1 101 ? 20.830 0.902 -37.232 1.00 67.44 101 GLU A C 1
ATOM 809 O O . GLU A 1 101 ? 20.495 1.127 -38.399 1.00 67.44 101 GLU A O 1
ATOM 814 N N . ARG A 1 102 ? 21.563 1.779 -36.529 1.00 55.44 102 ARG A N 1
ATOM 815 C CA . ARG A 1 102 ? 22.072 3.065 -37.046 1.00 55.44 102 ARG A CA 1
ATOM 816 C C . ARG A 1 102 ? 23.562 3.019 -37.355 1.00 55.44 102 ARG A C 1
ATOM 818 O O . ARG A 1 102 ? 23.938 3.654 -38.366 1.00 55.44 102 ARG A O 1
#

pLDDT: mean 86.23, std 11.7, range [46.5, 97.38]

Mean predicted aligned error: 7.45 Å

Nearest PDB structures (foldseek):
  6vqc-assembly1_f  TM=3.847E-01  e=3.404E+00  Rattus norvegicus
  6vq7-assembly1_f  TM=3.884E-01  e=3.814E+00  Rattus norvegicus

Secondary structure (DSSP, 8-state):
-PPPPTTS---HHHHHHHHHHHHHHHHHHHHTHHHHHHHHHHHHHHHH-S-TTPPPPPHHHHHHHHHHHHHHHHHHHHHHHHHHHHHHHHHHHHHHHHHHT-

Solvent-accessible surface area (backbone atoms only — not comparable to full-atom values): 5729 Å² total; per-residue (Å²): 129,87,78,78,65,87,86,55,74,62,53,56,67,59,25,52,51,54,18,52,49,27,43,49,50,24,52,51,40,62,77,36,44,70,57,52,40,53,51,52,41,53,50,53,47,63,73,60,48,93,51,86,89,63,83,72,78,45,69,81,70,40,43,62,57,50,52,50,59,35,61,50,25,52,58,50,15,51,51,37,39,52,53,29,52,53,39,29,49,58,51,50,53,51,53,49,56,62,56,76,76,108

Sequence (102 aa):
MPSIPRWLPDDWEFWQAATLLALAVWILARTSEFWLMSALQSLAWSLHGTVPGVPQASLDQIRPVVEVFVAMWLPVALCTFFLGFFAFHAESDRRRAAADER

Radius of gyration: 21.33 Å; Cα contacts (8 Å, |Δi|>4): 65; chains: 1; bounding box: 50×22×58 Å

Foldseek 3Di:
DPDDDPVDDLDLVVLLVQLVVLVVQLVCLVVCVVVQLVVVQVVQDVVVDPPDPDDRDDSVNSNVVSVVVSVVSNVSSVVSNVSNVVSNVVVVVVVVVVVVVD